Protein AF-A0A562IY09-F1 (afdb_monomer_lite)

Organism: NCBI:txid1181884

Structure (mmCIF, N/CA/C/O backbone):
data_AF-A0A562IY09-F1
#
_entry.id   AF-A0A562IY09-F1
#
loop_
_atom_site.group_PDB
_atom_site.id
_atom_site.type_symbol
_atom_site.label_atom_id
_atom_site.label_alt_id
_atom_site.label_comp_id
_atom_site.label_asym_id
_atom_site.label_entity_id
_atom_site.label_seq_id
_atom_site.pdbx_PDB_ins_code
_atom_site.Cartn_x
_atom_site.Cartn_y
_atom_site.Cartn_z
_atom_site.occupancy
_atom_site.B_iso_or_equiv
_atom_site.auth_seq_id
_atom_site.auth_comp_id
_atom_site.auth_asym_id
_atom_site.auth_atom_id
_atom_site.pdbx_PDB_model_num
ATOM 1 N N . MET A 1 1 ? 16.150 15.041 -41.055 1.00 53.94 1 MET A N 1
ATOM 2 C CA . MET A 1 1 ? 15.677 14.081 -40.038 1.00 53.94 1 MET A CA 1
ATOM 3 C C . MET A 1 1 ? 16.865 13.727 -39.153 1.00 53.94 1 MET A C 1
ATOM 5 O O . MET A 1 1 ? 17.811 13.170 -39.699 1.00 53.94 1 MET A O 1
ATOM 9 N N . PRO A 1 2 ? 16.919 14.118 -37.869 1.00 60.16 2 PRO A N 1
ATOM 10 C CA . PRO A 1 2 ? 18.008 13.676 -37.001 1.00 60.16 2 PRO A CA 1
ATOM 11 C C . PRO A 1 2 ? 17.871 12.169 -36.745 1.00 60.16 2 PRO A C 1
ATOM 13 O O . PRO A 1 2 ? 16.793 11.689 -36.405 1.00 60.16 2 PRO A O 1
ATOM 16 N N . VAL A 1 3 ? 18.955 11.424 -36.958 1.00 64.25 3 VAL A N 1
ATOM 17 C CA . VAL A 1 3 ? 19.034 9.989 -36.664 1.00 64.25 3 VAL A CA 1
ATOM 18 C C . VAL A 1 3 ? 19.222 9.804 -35.159 1.00 64.25 3 VAL A C 1
ATOM 20 O O . VAL A 1 3 ? 20.159 10.338 -34.570 1.00 64.25 3 VAL A O 1
ATOM 23 N N . GLN A 1 4 ? 18.299 9.091 -34.522 1.00 65.00 4 GLN A N 1
ATOM 24 C CA . GLN A 1 4 ? 18.374 8.773 -33.101 1.00 65.00 4 GLN A CA 1
ATOM 25 C C . GLN A 1 4 ? 19.523 7.784 -32.870 1.00 65.00 4 GLN A C 1
ATOM 27 O O . GLN A 1 4 ? 19.595 6.749 -33.532 1.00 65.00 4 GLN A O 1
ATOM 32 N N . ALA A 1 5 ? 20.443 8.120 -31.962 1.00 70.50 5 ALA A N 1
ATOM 33 C CA . ALA A 1 5 ? 21.516 7.215 -31.564 1.00 70.50 5 ALA A CA 1
ATOM 34 C C . ALA A 1 5 ? 20.917 5.917 -30.980 1.00 70.50 5 ALA A C 1
ATOM 36 O O . ALA A 1 5 ? 19.858 5.986 -30.346 1.00 70.50 5 ALA A O 1
ATOM 37 N N . PRO A 1 6 ? 21.560 4.747 -31.167 1.00 68.12 6 PRO A N 1
ATOM 38 C CA . PRO A 1 6 ? 21.071 3.501 -30.590 1.00 68.12 6 PRO A CA 1
ATOM 39 C C . PRO A 1 6 ? 20.924 3.675 -29.077 1.00 68.12 6 PRO A C 1
ATOM 41 O O . PRO A 1 6 ? 21.866 4.112 -28.414 1.00 68.12 6 PRO A O 1
ATOM 44 N N . ALA A 1 7 ? 19.745 3.362 -28.535 1.00 71.94 7 ALA A N 1
ATOM 45 C CA . ALA A 1 7 ? 19.547 3.346 -27.093 1.00 71.94 7 ALA A CA 1
ATOM 46 C C . ALA A 1 7 ? 20.584 2.397 -26.481 1.00 71.94 7 ALA A C 1
ATOM 48 O O . ALA A 1 7 ? 20.696 1.246 -26.912 1.00 71.94 7 ALA A O 1
ATOM 49 N N . ALA A 1 8 ? 21.369 2.886 -25.518 1.00 72.75 8 ALA A N 1
ATOM 50 C CA . ALA A 1 8 ? 22.303 2.046 -24.786 1.00 72.75 8 ALA A CA 1
ATOM 51 C C . ALA A 1 8 ? 21.517 0.858 -24.218 1.00 72.75 8 ALA A C 1
ATOM 53 O O . ALA A 1 8 ? 20.552 1.045 -23.477 1.00 72.75 8 ALA A O 1
ATOM 54 N N . GLN A 1 9 ? 21.887 -0.362 -24.610 1.00 71.19 9 GLN A N 1
ATOM 55 C CA . GLN A 1 9 ? 21.303 -1.570 -24.043 1.00 71.19 9 GLN A CA 1
ATOM 56 C C . GLN A 1 9 ? 21.701 -1.607 -22.569 1.00 71.19 9 GLN A C 1
ATOM 58 O O . GLN A 1 9 ? 22.829 -1.956 -22.231 1.00 71.19 9 GLN A O 1
ATOM 63 N N . HIS A 1 10 ? 20.803 -1.176 -21.688 1.00 66.00 10 HIS A N 1
ATOM 64 C CA . HIS A 1 10 ? 21.002 -1.327 -20.257 1.00 66.00 10 HIS A CA 1
ATOM 65 C C . HIS A 1 10 ? 20.801 -2.807 -19.923 1.00 66.00 10 HIS A C 1
ATOM 67 O O . HIS A 1 10 ? 19.698 -3.316 -20.134 1.00 66.00 10 HIS A O 1
ATOM 73 N N . PRO A 1 11 ? 21.830 -3.523 -19.439 1.00 73.25 11 PRO A N 1
ATOM 74 C CA . PRO A 1 11 ? 21.642 -4.897 -19.012 1.00 73.25 11 PRO A CA 1
ATOM 75 C C . PRO A 1 11 ? 20.633 -4.910 -17.860 1.00 73.25 11 PRO A C 1
ATOM 77 O O . PRO A 1 11 ? 20.858 -4.294 -16.817 1.00 73.25 11 PRO A O 1
ATOM 80 N N . SER A 1 12 ? 19.505 -5.593 -18.055 1.00 70.38 12 SER A N 1
ATOM 81 C CA . SER A 1 12 ? 18.553 -5.848 -16.980 1.00 70.38 12 SER A CA 1
ATOM 82 C C . SER A 1 12 ? 19.222 -6.770 -15.965 1.00 70.38 12 SER A C 1
ATOM 84 O O . SER A 1 12 ? 19.472 -7.942 -16.250 1.00 70.38 12 SER A O 1
ATOM 86 N N . VAL A 1 13 ? 19.543 -6.247 -14.786 1.00 75.12 13 VAL A N 1
ATOM 87 C CA . VAL A 1 13 ? 19.903 -7.081 -13.636 1.00 75.12 13 VAL A CA 1
ATOM 88 C C . VAL A 1 13 ? 18.674 -7.874 -13.180 1.00 75.12 13 VAL A C 1
ATOM 90 O O . VAL A 1 13 ? 17.555 -7.371 -13.319 1.00 75.12 13 VAL A O 1
ATOM 93 N N . PRO A 1 14 ? 18.846 -9.095 -12.634 1.00 73.56 14 PRO A N 1
ATOM 94 C CA . PRO A 1 14 ? 17.740 -9.813 -12.019 1.00 73.56 14 PRO A CA 1
ATOM 95 C C . PRO A 1 14 ? 17.073 -8.915 -10.980 1.00 73.56 14 PRO A C 1
ATOM 97 O O . PRO A 1 14 ? 17.752 -8.358 -10.114 1.00 73.56 14 PRO A O 1
ATOM 100 N N . LEU A 1 15 ? 15.752 -8.760 -11.082 1.00 67.81 15 LEU A N 1
ATOM 101 C CA . LEU A 1 15 ? 14.977 -8.102 -10.038 1.00 67.81 15 LEU A CA 1
ATOM 102 C C . LEU A 1 15 ? 15.284 -8.803 -8.713 1.00 67.81 15 LEU A C 1
ATOM 104 O O . LEU A 1 15 ? 15.282 -10.035 -8.638 1.00 67.81 15 LEU A O 1
ATOM 108 N N . ALA A 1 16 ? 15.579 -8.016 -7.677 1.00 72.62 16 ALA A N 1
ATOM 109 C CA . ALA A 1 16 ? 15.685 -8.553 -6.329 1.00 72.62 16 ALA A CA 1
ATOM 110 C C . ALA A 1 16 ? 14.405 -9.349 -6.005 1.00 72.62 16 ALA A C 1
ATOM 112 O O . ALA A 1 16 ? 13.333 -8.972 -6.490 1.00 72.62 16 ALA A O 1
ATOM 113 N N . PRO A 1 17 ? 14.487 -10.434 -5.210 1.00 68.50 17 PRO A N 1
ATOM 114 C CA . PRO A 1 17 ? 13.315 -11.220 -4.850 1.00 68.50 17 PRO A CA 1
ATOM 115 C C . PRO A 1 17 ? 12.173 -10.326 -4.362 1.00 68.50 17 PRO A C 1
ATOM 117 O O . PRO A 1 17 ? 12.322 -9.581 -3.392 1.00 68.50 17 PRO A O 1
ATOM 120 N N . VAL A 1 18 ? 11.036 -10.395 -5.053 1.00 67.06 18 VAL A N 1
ATOM 121 C CA . VAL A 1 18 ? 9.830 -9.660 -4.674 1.00 67.06 18 VAL A CA 1
ATOM 122 C C . VAL A 1 18 ? 9.060 -10.529 -3.689 1.00 67.06 18 VAL A C 1
ATOM 124 O O . VAL A 1 18 ? 8.602 -11.620 -4.027 1.00 67.06 18 VAL A O 1
ATOM 127 N N . HIS A 1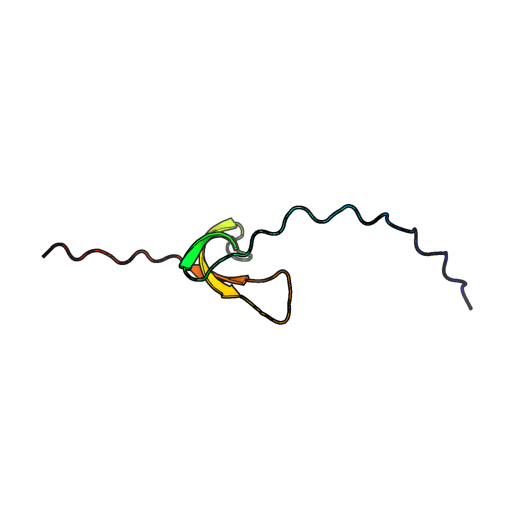 19 ? 8.937 -10.065 -2.449 1.00 70.12 19 HIS A N 1
ATOM 128 C CA . HIS A 1 19 ? 8.097 -10.720 -1.454 1.00 70.12 19 HIS A CA 1
ATOM 129 C C . HIS A 1 19 ? 6.689 -10.119 -1.510 1.00 70.12 19 HIS A C 1
ATOM 131 O O . HIS A 1 19 ? 6.559 -8.914 -1.284 1.00 70.12 19 HIS A O 1
ATOM 137 N N . PRO A 1 20 ? 5.636 -10.918 -1.772 1.00 72.06 20 PRO A N 1
ATOM 138 C CA . PRO A 1 20 ? 4.278 -10.400 -1.771 1.00 72.06 20 PRO A CA 1
ATOM 139 C C . PRO A 1 20 ? 3.929 -9.908 -0.368 1.00 72.06 20 PRO A C 1
ATOM 141 O O . PRO A 1 20 ? 4.079 -10.625 0.630 1.00 72.06 20 PRO A O 1
ATOM 144 N N . LEU A 1 21 ? 3.468 -8.665 -0.295 1.00 76.31 21 LEU A N 1
ATOM 145 C CA . LEU A 1 21 ? 2.868 -8.139 0.918 1.00 76.31 21 LEU A CA 1
ATOM 146 C C . LEU A 1 21 ? 1.478 -8.759 1.091 1.00 76.31 21 LEU A C 1
ATOM 148 O O . LEU A 1 21 ? 0.893 -9.279 0.151 1.00 76.31 21 LEU A O 1
ATOM 152 N N . ARG A 1 22 ? 0.962 -8.771 2.318 1.00 82.12 22 ARG A N 1
ATOM 153 C CA . ARG A 1 22 ? -0.392 -9.252 2.624 1.00 82.12 22 ARG A CA 1
ATOM 154 C C . ARG A 1 22 ? -1.181 -8.105 3.252 1.00 82.12 22 ARG A C 1
ATOM 156 O O . ARG A 1 22 ? -0.568 -7.354 4.018 1.00 82.12 22 ARG A O 1
ATOM 163 N N . PRO A 1 23 ? -2.499 -7.986 3.013 1.00 83.06 23 PRO A N 1
ATOM 164 C CA . PRO A 1 23 ? -3.332 -7.048 3.757 1.00 83.06 23 PRO A CA 1
ATOM 165 C C . PRO A 1 23 ? -3.148 -7.210 5.272 1.00 83.06 23 PRO A C 1
ATOM 167 O O . PRO A 1 23 ? -3.007 -8.327 5.780 1.00 83.06 23 PRO A O 1
ATOM 170 N N . GLY A 1 24 ? -3.082 -6.091 5.991 1.00 81.25 24 GLY A N 1
ATOM 171 C CA . GLY A 1 24 ? -2.793 -6.046 7.427 1.00 81.25 24 GLY A CA 1
ATOM 172 C C . GLY A 1 24 ? -1.310 -6.175 7.794 1.00 81.25 24 GLY A C 1
ATOM 173 O O . GLY A 1 24 ? -0.963 -6.072 8.973 1.00 81.25 24 GLY A O 1
ATOM 174 N N . ARG A 1 25 ? -0.403 -6.369 6.825 1.00 85.75 25 ARG A N 1
ATOM 175 C CA . ARG A 1 25 ? 1.040 -6.310 7.083 1.00 85.75 25 ARG A CA 1
ATOM 176 C C . ARG A 1 25 ? 1.433 -4.883 7.449 1.00 85.75 25 ARG A C 1
ATOM 178 O O . ARG A 1 25 ? 1.195 -3.950 6.691 1.00 85.75 25 ARG A O 1
ATOM 185 N N . VAL A 1 26 ? 2.103 -4.750 8.585 1.00 88.25 26 VAL A N 1
ATOM 186 C CA . VAL A 1 26 ? 2.699 -3.495 9.035 1.00 88.25 26 VAL A CA 1
ATOM 187 C C . VAL A 1 26 ? 4.031 -3.260 8.318 1.00 88.25 26 VAL A C 1
ATOM 189 O O . VAL A 1 26 ? 4.864 -4.170 8.224 1.00 88.25 26 VAL A O 1
ATOM 192 N N . VAL A 1 27 ? 4.219 -2.045 7.807 1.00 87.44 27 VAL A N 1
ATOM 193 C CA . VAL A 1 27 ? 5.365 -1.614 6.998 1.00 87.44 27 VAL A CA 1
ATOM 194 C C . VAL A 1 27 ? 5.801 -0.193 7.369 1.00 87.44 27 VAL A C 1
ATOM 196 O O . VAL A 1 27 ? 5.045 0.573 7.966 1.00 87.44 27 VAL A O 1
ATOM 199 N N . ALA A 1 28 ? 7.029 0.169 6.996 1.00 90.69 28 ALA A N 1
ATOM 200 C CA . ALA A 1 28 ? 7.461 1.561 6.960 1.00 90.69 28 ALA A CA 1
ATOM 201 C C . ALA A 1 28 ? 7.238 2.105 5.542 1.00 90.69 28 ALA A C 1
ATOM 203 O O . ALA A 1 28 ? 7.850 1.608 4.596 1.00 90.69 28 ALA A O 1
ATOM 204 N N . ALA A 1 29 ? 6.371 3.105 5.395 1.00 87.56 29 ALA A N 1
ATOM 205 C CA . ALA A 1 29 ? 6.064 3.737 4.116 1.00 87.56 29 ALA A CA 1
ATOM 206 C C . ALA A 1 29 ? 6.665 5.145 4.042 1.00 87.56 29 ALA A C 1
ATOM 208 O O . ALA A 1 29 ? 6.703 5.876 5.033 1.00 87.56 29 ALA A O 1
ATOM 209 N N . ARG A 1 30 ? 7.148 5.530 2.859 1.00 86.88 30 ARG A N 1
ATOM 210 C CA . ARG A 1 30 ? 7.684 6.870 2.595 1.00 86.88 30 ARG A CA 1
ATOM 211 C C . ARG A 1 30 ? 6.527 7.797 2.237 1.00 86.88 30 ARG A C 1
ATOM 213 O O . ARG A 1 30 ? 5.882 7.594 1.213 1.00 86.88 30 ARG A O 1
ATOM 220 N N . THR A 1 31 ? 6.277 8.814 3.054 1.00 82.56 31 THR A N 1
ATOM 221 C CA . THR A 1 31 ? 5.214 9.797 2.809 1.00 82.56 31 THR A CA 1
ATOM 222 C C . THR A 1 31 ? 5.783 11.039 2.121 1.00 82.56 31 THR A C 1
ATOM 224 O O . THR A 1 31 ? 6.883 11.475 2.473 1.00 82.56 31 THR A O 1
ATOM 227 N N . PRO A 1 32 ? 5.073 11.632 1.143 1.00 81.56 32 PRO A N 1
ATOM 228 C CA . PRO A 1 32 ? 5.533 12.845 0.470 1.00 81.56 32 PRO A CA 1
ATOM 229 C C . PRO A 1 32 ? 5.358 14.115 1.322 1.00 81.56 32 PRO A C 1
ATOM 231 O O . PRO A 1 32 ? 6.187 15.017 1.222 1.00 81.56 32 PRO A O 1
ATOM 234 N N . ALA A 1 33 ? 4.332 14.194 2.181 1.00 80.25 33 ALA A N 1
ATOM 235 C CA . ALA A 1 33 ? 4.082 15.353 3.044 1.00 80.25 33 ALA A CA 1
ATOM 236 C C . ALA A 1 33 ? 3.352 14.964 4.354 1.00 80.25 33 ALA A C 1
ATOM 238 O O . ALA A 1 33 ? 2.221 14.488 4.285 1.00 80.25 33 ALA A O 1
ATOM 239 N N . PRO A 1 34 ? 3.953 15.187 5.541 1.00 77.69 34 PRO A N 1
ATOM 240 C CA . PRO A 1 34 ? 5.348 15.580 5.738 1.00 77.69 34 PRO A CA 1
ATOM 241 C C . PRO A 1 34 ? 6.295 14.520 5.157 1.00 77.69 34 PRO A C 1
ATOM 243 O O . PRO A 1 34 ? 6.013 13.322 5.201 1.00 77.69 34 PRO A O 1
ATOM 246 N N . ALA A 1 35 ? 7.403 14.974 4.570 1.00 87.81 35 ALA A N 1
ATOM 247 C CA . ALA A 1 35 ? 8.389 14.080 3.982 1.00 87.81 35 ALA A CA 1
ATOM 248 C C . ALA A 1 35 ? 9.054 13.250 5.087 1.00 87.81 35 ALA A C 1
ATOM 250 O O . ALA A 1 35 ? 9.704 13.803 5.975 1.00 87.81 35 ALA A O 1
ATOM 251 N N . GLY A 1 36 ? 8.891 11.929 5.047 1.00 90.94 36 GLY A N 1
ATOM 252 C CA . GLY A 1 36 ? 9.420 11.069 6.101 1.00 90.94 36 GLY A CA 1
ATOM 253 C C . GLY A 1 36 ? 9.051 9.604 5.944 1.00 90.94 36 GLY A C 1
ATOM 254 O O . GLY A 1 36 ? 8.495 9.185 4.929 1.00 90.94 36 GLY A O 1
ATOM 255 N N . TRP A 1 37 ? 9.403 8.830 6.965 1.00 92.12 37 TRP A N 1
ATOM 256 C CA . TRP A 1 37 ? 8.953 7.455 7.130 1.00 92.12 37 TRP A CA 1
ATOM 257 C C . TRP A 1 37 ? 7.781 7.431 8.104 1.00 92.12 37 TRP A C 1
ATOM 259 O O . TRP A 1 37 ? 7.861 8.014 9.186 1.00 92.12 37 TRP A O 1
ATOM 269 N N . GLN A 1 38 ? 6.715 6.737 7.730 1.00 90.75 38 GLN A N 1
ATOM 270 C CA . GLN A 1 38 ? 5.534 6.531 8.551 1.00 90.75 38 GLN A CA 1
ATOM 271 C C . GLN A 1 38 ? 5.316 5.039 8.792 1.00 90.75 38 GLN A C 1
ATOM 273 O O . GLN A 1 38 ? 5.639 4.198 7.955 1.00 90.75 38 GLN A O 1
ATOM 278 N N . HIS A 1 39 ? 4.769 4.722 9.961 1.00 90.94 39 HIS A N 1
ATOM 279 C CA . HIS A 1 39 ? 4.322 3.380 10.289 1.00 90.94 39 HIS A CA 1
ATOM 280 C C . HIS A 1 39 ? 2.909 3.159 9.737 1.00 90.94 39 HIS A C 1
ATOM 282 O O . HIS A 1 39 ? 1.956 3.818 10.164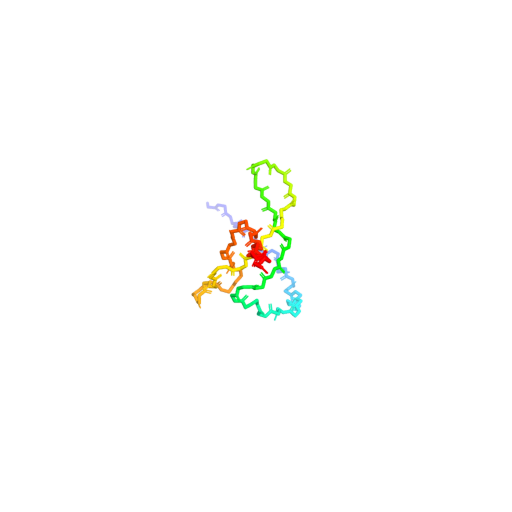 1.00 90.94 39 HIS A O 1
ATOM 288 N N . SER A 1 40 ? 2.788 2.241 8.786 1.00 87.44 40 SER A N 1
ATOM 289 C CA . SER A 1 40 ? 1.583 2.060 7.976 1.00 87.44 40 SER A CA 1
ATOM 290 C C . SER A 1 40 ? 1.211 0.584 7.874 1.00 87.44 40 SER A C 1
ATOM 292 O O . SER A 1 40 ? 2.022 -0.298 8.163 1.00 87.44 40 SER A O 1
ATOM 294 N N . ALA A 1 41 ? -0.022 0.303 7.471 1.00 88.00 41 ALA A N 1
ATOM 295 C CA . ALA A 1 41 ? -0.492 -1.040 7.172 1.00 88.00 41 ALA A CA 1
ATOM 296 C C . ALA A 1 41 ? -0.940 -1.134 5.717 1.00 88.00 41 ALA A C 1
ATOM 298 O O . ALA A 1 41 ? -1.569 -0.216 5.198 1.00 88.00 41 ALA A O 1
ATOM 299 N N . VAL A 1 42 ? -0.627 -2.262 5.081 1.00 83.56 42 VAL A N 1
ATOM 300 C CA . VAL A 1 42 ? -1.102 -2.584 3.732 1.00 83.56 42 VAL A CA 1
ATOM 301 C C . VAL A 1 42 ? -2.612 -2.799 3.778 1.00 83.56 42 VAL A C 1
ATOM 303 O O . VAL A 1 42 ? -3.079 -3.676 4.513 1.00 83.56 42 VAL A O 1
ATOM 306 N N . VAL A 1 43 ? -3.361 -2.017 3.004 1.00 82.75 43 VAL A N 1
ATOM 307 C CA . VAL A 1 43 ? -4.831 -2.109 2.919 1.00 82.75 43 VAL A CA 1
ATOM 308 C C . VAL A 1 43 ? -5.302 -2.784 1.632 1.00 82.75 43 VAL A C 1
ATOM 310 O O . VAL A 1 43 ? -6.360 -3.408 1.635 1.00 82.75 43 VAL A O 1
ATOM 313 N N . GLY A 1 44 ? -4.488 -2.746 0.578 1.00 79.69 44 GLY A N 1
ATOM 314 C CA . GLY A 1 44 ? -4.771 -3.369 -0.710 1.00 79.69 44 GLY A CA 1
ATOM 315 C C . GLY A 1 44 ? -3.487 -3.662 -1.477 1.00 79.69 44 GLY A C 1
ATOM 316 O O . GLY A 1 44 ? -2.446 -3.046 -1.232 1.00 79.69 44 GLY A O 1
ATOM 317 N N . LEU A 1 45 ? -3.564 -4.638 -2.373 1.00 74.50 45 LEU A N 1
ATOM 318 C CA . LEU A 1 45 ? -2.573 -4.866 -3.418 1.00 74.50 45 LEU A CA 1
ATOM 319 C C . LEU A 1 45 ? -3.292 -4.604 -4.733 1.00 74.50 45 LEU A C 1
ATOM 321 O O . LEU A 1 45 ? -4.434 -5.039 -4.878 1.00 74.50 45 LEU A O 1
ATOM 325 N N . ASP A 1 46 ? -2.648 -3.881 -5.638 1.00 69.44 46 ASP A N 1
ATOM 326 C CA . ASP A 1 46 ? -3.136 -3.805 -7.006 1.00 69.44 46 ASP A CA 1
ATOM 327 C C . ASP A 1 46 ? -2.741 -5.106 -7.718 1.00 69.44 46 ASP A C 1
ATOM 329 O O . ASP A 1 46 ? -1.568 -5.491 -7.720 1.00 69.44 46 ASP A O 1
ATOM 333 N N . ASP A 1 47 ? -3.731 -5.820 -8.246 1.00 66.38 47 ASP A N 1
ATOM 334 C CA . ASP A 1 47 ? -3.523 -7.090 -8.944 1.00 66.38 47 ASP A CA 1
ATOM 335 C C . ASP A 1 47 ? -3.070 -6.867 -10.402 1.00 66.38 47 ASP A C 1
ATOM 337 O O . ASP A 1 47 ? -2.506 -7.783 -11.012 1.00 66.38 47 ASP A O 1
ATOM 341 N N . ASP A 1 48 ? -3.265 -5.657 -10.944 1.00 65.88 48 ASP A N 1
ATOM 342 C CA . ASP A 1 48 ? -2.948 -5.294 -12.329 1.00 65.88 48 ASP A CA 1
ATOM 343 C C . ASP A 1 48 ? -1.574 -4.602 -12.463 1.00 65.88 48 ASP A C 1
ATOM 345 O O . ASP A 1 48 ? -0.929 -4.706 -13.511 1.00 65.88 48 ASP A O 1
ATOM 349 N N . ASP A 1 49 ? -1.070 -3.986 -11.387 1.00 58.78 49 ASP A N 1
ATOM 350 C CA . ASP A 1 49 ? 0.243 -3.335 -11.330 1.00 58.78 49 ASP A CA 1
ATOM 351 C C . ASP A 1 49 ? 1.184 -4.036 -10.332 1.00 58.78 49 ASP A C 1
ATOM 353 O O . ASP A 1 49 ? 1.236 -3.734 -9.135 1.00 58.78 49 ASP A O 1
ATOM 357 N N . ILE A 1 50 ? 2.022 -4.952 -10.837 1.00 54.56 50 ILE A N 1
ATOM 358 C CA . ILE A 1 50 ? 3.145 -5.519 -10.070 1.00 54.56 50 ILE A CA 1
ATOM 359 C C . ILE A 1 50 ? 4.077 -4.373 -9.648 1.00 54.56 50 ILE A C 1
ATOM 361 O O . ILE A 1 50 ? 4.930 -3.928 -10.417 1.00 54.56 50 ILE A O 1
ATOM 365 N N . GLY A 1 51 ? 3.945 -3.912 -8.403 1.00 61.44 51 GLY A N 1
ATOM 366 C CA . GLY A 1 51 ? 4.877 -2.950 -7.812 1.00 61.44 51 GLY A CA 1
ATOM 367 C C . GLY A 1 51 ? 4.301 -1.972 -6.793 1.00 61.44 51 GLY A C 1
ATOM 368 O O . GLY A 1 51 ? 5.098 -1.334 -6.100 1.00 61.44 51 GLY A O 1
ATOM 369 N N . PHE A 1 52 ? 2.976 -1.861 -6.653 1.00 67.44 52 PHE A N 1
ATOM 370 C CA . PHE A 1 52 ? 2.360 -0.873 -5.763 1.00 67.44 52 PHE A CA 1
ATOM 371 C C . PHE A 1 52 ? 1.380 -1.511 -4.770 1.00 67.44 52 PHE A C 1
ATOM 373 O O . PHE A 1 52 ? 0.669 -2.464 -5.074 1.00 67.44 52 PHE A O 1
ATOM 380 N N . ALA A 1 53 ? 1.391 -1.003 -3.539 1.00 78.00 53 ALA A N 1
ATOM 381 C CA . ALA A 1 53 ? 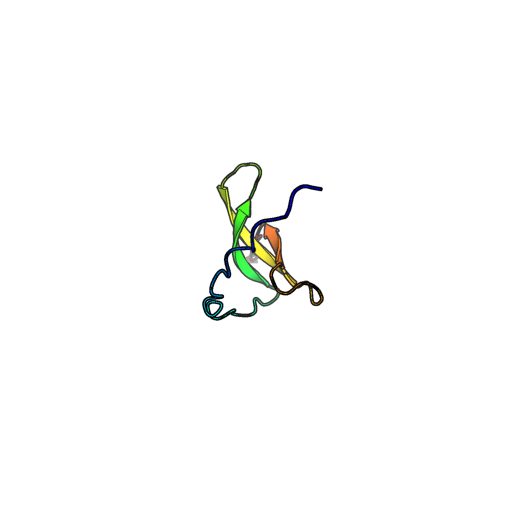0.469 -1.394 -2.484 1.00 78.00 53 ALA A CA 1
ATOM 382 C C . ALA A 1 53 ? -0.104 -0.129 -1.853 1.00 78.00 53 ALA A C 1
ATOM 384 O O . ALA A 1 53 ? 0.653 0.790 -1.519 1.00 78.00 53 ALA A O 1
ATOM 385 N N . ASP A 1 54 ? -1.415 -0.116 -1.642 1.00 81.06 54 ASP A N 1
ATOM 386 C CA . ASP A 1 54 ? -2.057 0.935 -0.869 1.00 81.06 54 ASP A CA 1
ATOM 387 C C . ASP A 1 54 ? -1.738 0.745 0.612 1.00 81.06 54 ASP A C 1
ATOM 389 O O . ASP A 1 54 ? -1.829 -0.360 1.167 1.00 81.06 54 ASP A O 1
ATOM 393 N N . VAL A 1 55 ? -1.367 1.843 1.269 1.00 81.38 55 VAL A N 1
ATOM 394 C CA . VAL A 1 55 ? -1.018 1.866 2.688 1.00 81.38 55 VAL A CA 1
ATOM 395 C C . VAL A 1 55 ? -1.761 2.982 3.408 1.00 81.38 55 VAL A C 1
ATOM 397 O O . VAL A 1 55 ? -1.854 4.100 2.907 1.00 81.38 55 VAL A O 1
ATOM 400 N N . ASP A 1 56 ? -2.242 2.687 4.612 1.00 83.31 56 ASP A N 1
ATOM 401 C CA . ASP A 1 56 ? -2.851 3.672 5.512 1.00 83.31 56 ASP A CA 1
ATOM 402 C C . ASP A 1 56 ? -2.114 3.687 6.860 1.00 83.31 56 ASP A C 1
ATOM 404 O O . ASP A 1 56 ? -1.356 2.765 7.183 1.00 83.31 56 ASP A O 1
ATOM 408 N N . VAL A 1 57 ? -2.305 4.739 7.654 1.00 85.81 57 VAL A N 1
ATOM 409 C CA . VAL A 1 57 ? -1.713 4.887 8.984 1.00 85.81 57 VAL A CA 1
ATOM 410 C C . VAL A 1 57 ? -2.094 3.690 9.842 1.00 85.81 57 VAL A C 1
ATOM 412 O O . VAL A 1 57 ? -3.271 3.406 10.071 1.00 85.81 57 VAL A O 1
ATOM 415 N N . TYR A 1 58 ? -1.091 2.998 10.379 1.00 83.38 58 TYR A N 1
ATOM 416 C CA . TYR A 1 58 ? -1.368 1.877 11.261 1.00 83.38 58 TYR A CA 1
ATOM 417 C C . TYR A 1 58 ? -1.952 2.376 12.586 1.00 83.38 58 TYR A C 1
ATOM 419 O O . TYR A 1 58 ? -1.275 3.037 13.376 1.00 83.38 58 TYR A O 1
ATOM 427 N N . GLN A 1 59 ? -3.208 2.015 12.846 1.00 83.31 59 GLN A N 1
ATOM 428 C CA . GLN A 1 59 ? -3.885 2.264 14.114 1.00 83.31 59 GLN A CA 1
ATOM 429 C C . GLN A 1 59 ? -4.115 0.930 14.839 1.00 83.31 59 GLN A C 1
ATOM 431 O O . GLN A 1 59 ? -5.066 0.212 14.519 1.00 83.31 59 GLN A O 1
ATOM 436 N N . PRO A 1 60 ? -3.262 0.551 15.811 1.00 77.75 60 PRO A N 1
ATOM 437 C CA . PRO A 1 60 ? -3.475 -0.671 16.571 1.00 77.75 60 PRO A CA 1
ATOM 438 C C . PRO A 1 60 ? -4.788 -0.577 17.351 1.00 77.75 60 PRO A C 1
ATOM 440 O O . PRO A 1 60 ? -5.084 0.437 17.992 1.00 77.75 60 PRO A O 1
ATOM 443 N N . ARG A 1 61 ? -5.576 -1.656 17.329 1.00 76.25 61 ARG A N 1
ATOM 444 C CA . ARG A 1 61 ? -6.809 -1.751 18.116 1.00 76.25 61 ARG A CA 1
ATOM 445 C C . ARG A 1 61 ? -6.436 -1.603 19.594 1.00 76.25 61 ARG A C 1
ATOM 447 O O . ARG A 1 61 ? -5.708 -2.435 20.131 1.00 76.25 61 ARG A O 1
ATOM 454 N N . ARG A 1 62 ? -6.904 -0.538 20.254 1.00 69.44 62 ARG A N 1
ATOM 455 C CA . ARG A 1 62 ? -6.764 -0.412 21.710 1.00 69.44 62 ARG A CA 1
ATOM 456 C C . ARG A 1 62 ? -7.574 -1.541 22.334 1.00 69.44 62 ARG A C 1
ATOM 458 O O . ARG A 1 62 ? -8.790 -1.589 22.163 1.00 69.44 62 ARG A O 1
ATOM 465 N N . VAL A 1 63 ? -6.900 -2.463 23.011 1.00 59.19 63 VAL A N 1
ATOM 466 C CA . VAL A 1 63 ? -7.578 -3.454 23.843 1.00 59.19 63 VAL A CA 1
ATOM 467 C C . VAL A 1 63 ? -8.239 -2.660 24.966 1.00 59.19 63 VAL A C 1
ATOM 469 O O . VAL A 1 63 ? -7.549 -2.039 25.773 1.00 59.19 63 VAL A O 1
ATOM 472 N N . ALA A 1 64 ? -9.570 -2.587 24.971 1.00 60.03 64 ALA A N 1
ATOM 473 C CA . ALA A 1 64 ? -10.290 -2.132 26.147 1.00 60.03 64 ALA A CA 1
ATOM 474 C C . ALA A 1 64 ? -10.126 -3.243 27.184 1.00 60.03 64 ALA A C 1
ATOM 476 O O . ALA A 1 64 ? -10.813 -4.259 27.116 1.00 60.03 64 ALA A O 1
ATOM 477 N N . ASN A 1 65 ? -9.149 -3.093 28.076 1.00 53.47 65 ASN A N 1
ATOM 478 C CA . ASN A 1 65 ? -9.116 -3.883 29.297 1.00 53.47 65 ASN A CA 1
ATOM 479 C C . ASN A 1 65 ? -10.357 -3.468 30.099 1.00 53.47 65 ASN A C 1
ATOM 481 O O . ASN A 1 65 ? -10.384 -2.366 30.650 1.00 53.47 65 ASN A O 1
ATOM 485 N N . GLY A 1 66 ? -11.404 -4.291 30.034 1.00 50.22 66 GLY A N 1
ATOM 486 C CA . GLY A 1 66 ? -12.534 -4.253 30.960 1.00 50.22 66 GLY A CA 1
ATOM 487 C C . GLY A 1 66 ? -12.191 -4.969 32.254 1.00 50.22 66 GLY A C 1
ATOM 488 O O . GLY A 1 66 ? -11.332 -5.879 32.202 1.00 50.22 66 GLY A O 1
#

pLDDT: mean 75.16, std 10.56, range [50.22, 92.12]

Radius of gyration: 19.7 Å; chains: 1; bounding box: 35×27×71 Å

Sequence (66 aa):
MPVQAPAAQHPSVPLAPVHPLRPGRVVAARTPAPAGWQHSAVVGLDDDDIGFADVDVYQPRRVANG

Secondary structure (DS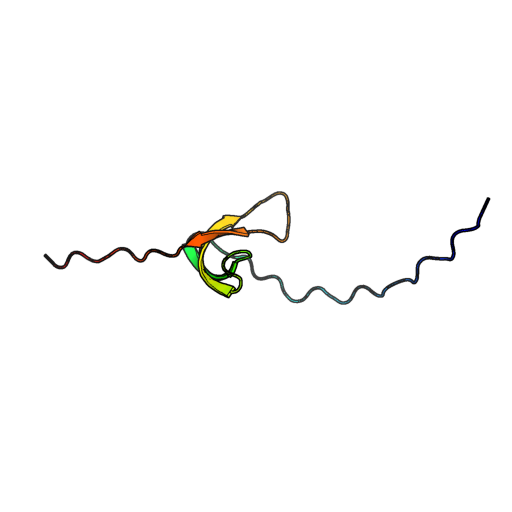SP, 8-state):
-PPPPPPP----PPPPP-PPP-TT-EEEEEETTTTEEEEEEEEEE-SSSTT-EEEEE---------

Foldseek 3Di:
DDDDDPDPPDPDDPDDDDDDDDFQDWDFDQDPVVGDTATWTFHADDPVDPPDTDIDHDDDDPPPPD

=== Feature glossary ===
Annotated list of the representations used here:

Nearest PDB structures. The Foldseek neighbor list gives the closest experimentally determined structures in the PDB, ranked by structural alignment. T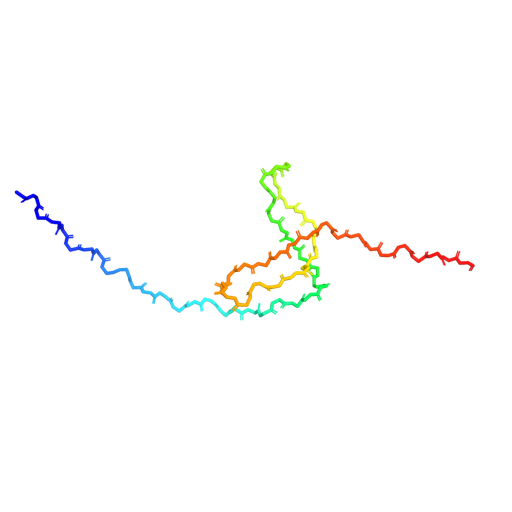M-score near 1 means near-identical fold; near 0.3 means only rough topology match. This is how one finds what a novel AlphaFold prediction most resembles in the solved-structure universe.

Foldseek 3Di. Foldseek's 3Di representation compresses backbone geometry into a per-residue letter drawn from a learned twenty-state alphabet. It captures the tertiary interaction pattern around each residue — which residues are packed against it in space, regardless of where they are in sequence.

Radius of gyration, Cα contacts, bounding box. Radius of gyration (Rg) is the root-mean-square distance of Cα atoms from their centroid — a single number for overall size and compactness. A globular domain of N residues has Rg ≈ 2.2·N^0.38 Å; an extended or disordered chain has a much larger Rg. The Cα contact count is the number of residue pairs whose Cα atoms are within 8 Å and are more than four positions apart in sequence — a standard proxy for tertiary packing density. The bounding box is the smallest axis-aligned box enclosing all Cα atoms.

InterPro / GO / CATH / organism. The annotation block draws on four external resources. InterPro: which protein families and domains the sequence belongs to. GO: standardized terms for what the protein does, what process it participates in, and where in the cell it acts. CATH: which structural fold it has in the CATH hierarchy. Organism: the species of origin.

mmCIF coordinates. The mmCIF block holds the 3D Cartesian coordinates of each backbone atom (N, Cα, C, O) in ångströms. mmCIF is the PDB's canonical archive format — a tagged-loop text representation of the atomic model.

pLDDT. pLDDT is the predicted lDDT-Cα score: AlphaFold's confidence that the local environment of each residue (all inter-atomic distances within 15 Å) is correctly placed. It is a per-residue number between 0 and 100, with higher meaning more reliable.

Backbone torsions (φ/ψ). φ (phi) and ψ (psi) are the two rotatable backbone dihedrals per residue: φ is the C(i-1)–N–Cα–C torsion, ψ is the N–Cα–C–N(i+1) torsion, both in degrees on (−180°, 180°]. α-helical residues cluster near (−60°, −45°); β-strand residues near (−120°, +130°). A Ramachandran plot is simply a scatter of (φ, ψ) for every residue.

B-factor. For experimental (PDB) structures, the B-factor (temperature factor) quantifies the positional spread of each atom in the crystal — a combination of thermal vibration and static disorder — in units of Å². High B-factors mark flexible loops or poorly resolved regions; low B-factors mark the rigid, well-ordered core.

Secondary structure (3-state, P-SEA). SS3 is a coarse helix/strand/coil call (letters a/b/c) made by the P-SEA algorithm from inter-Cα distances and dihedrals. It is less detailed than DSSP but needs only Cα positions.

Predicted aligned error. Predicted aligned error is AlphaFold's pairwise confidence. Unlike pLDDT (per-residue), PAE is per-residue-pair and captures whether two parts of the structure are correctly placed relative to each other. Units are ångströms of expected positional error.

Solvent-accessible surface area. Solvent-accessible surface area (SASA) is the area in Å² traced out by the centre of a 1.4 Å probe sphere (a water molecule) rolled over the protein's van der Waals surface (Shrake–Rupley / Lee–Richards construction). Buried residues have near-zero SASA; fully exposed residues can exceed 200 Å². The total SASA scales roughly with the number of surface residues.

Secondary structure (8-state, DSSP). The SS8 string is DSSP's per-residue secondary-structure call. α-helix (H) means an i→i+4 H-bond ladder; β-strand (E) means the residue participates in a β-sheet; 3₁₀ (G) and π (I) are tighter and wider helices; T/S are turns/bends; '-' is loop.

Rendered structure images. Structure images are PyMOL renders from six orthogonal camera directions. Cartoon representation draws helices as coils and strands as arrows; stic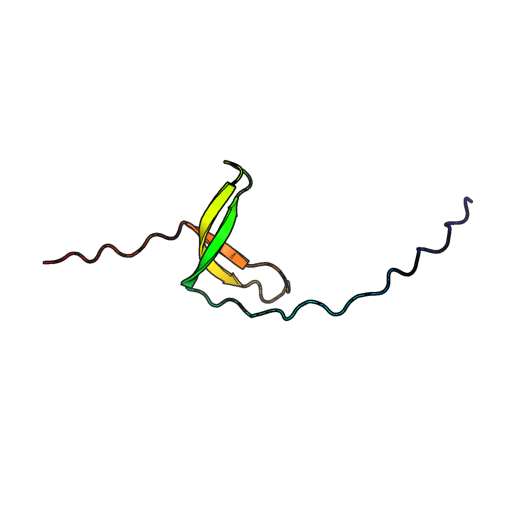ks shows the backbone as bonds; surface shows the solvent-excluded envelope. Rainbow coloring maps sequence position to hue (blue→red, N→C); chain coloring assigns a distinct color per polypeptide.

Sequence. The amino-acid sequence is the protein's primary structure: the linear order of residues from the N-terminus to the C-terminus, written in one-letter code. Everything else here — the 3D coordinates, the secondary structure, the domain annotations — is ultimately a consequence of this string.

Contact-map, Ramachandran, and PAE plots. Three diagnostic plots accompany the record. The Cα contact map visualizes the tertiary structure as a 2D adjacency matrix (8 Å cutoff, sequence-local contacts suppressed). The Ramachandran plot shows the distribution of backbone (φ, ψ) torsions, with points in the α and β basins reflecting secondary structure content. The PAE plot shows AlphaFold's inter-residue confidence as a color matrix.